Protein AF-A0A949NGW1-F1 (afdb_monomer_lite)

Sequence (76 aa):
MKDTITLQQKVKVLNKLFDAKCRTEKDLQGLSMESILKIPNITIQDMTVIMELQKATKAGKLFSYLGGGTDEQQAE

pLDDT: mean 84.51, std 15.8, range [35.72, 94.19]

Foldseek 3Di:
DPPDCDLVLLVVLVVLCVVLVNDDLVSLLVDDPVSQVPRPPDDPVSVVSSVVCNVCSVVVNNVCVSVVHPPPPPPD

Radius of gyration: 12.77 Å; chains: 1; bounding box: 34×31×32 Å

Structure (mmCIF, N/CA/C/O backbone):
data_AF-A0A949NGW1-F1
#
_entry.id   AF-A0A949NGW1-F1
#
loop_
_atom_site.group_PDB
_atom_site.id
_atom_site.type_symbol
_atom_site.label_atom_id
_atom_site.label_alt_id
_atom_site.label_comp_id
_atom_site.label_asym_id
_atom_site.label_entity_id
_atom_site.label_seq_id
_atom_site.pdbx_PDB_ins_code
_atom_site.Cartn_x
_atom_site.Cartn_y
_atom_site.Cartn_z
_atom_site.occupancy
_atom_site.B_iso_or_equiv
_atom_site.auth_seq_id
_atom_site.auth_comp_id
_atom_site.auth_asym_id
_atom_site.auth_atom_id
_atom_site.pdbx_PDB_model_num
ATOM 1 N N . MET A 1 1 ? -7.057 22.347 -9.661 1.00 40.09 1 MET A N 1
ATOM 2 C CA . MET A 1 1 ? -7.992 21.218 -9.856 1.00 40.09 1 MET A CA 1
ATOM 3 C C . MET A 1 1 ? -7.617 20.174 -8.819 1.00 40.09 1 MET A C 1
ATOM 5 O O . MET A 1 1 ? -6.443 19.855 -8.741 1.00 40.09 1 MET A O 1
ATOM 9 N N . LYS A 1 2 ? -8.528 19.752 -7.932 1.00 47.78 2 LYS A N 1
ATOM 10 C CA . LYS A 1 2 ? -8.226 18.659 -6.993 1.00 47.78 2 LYS A CA 1
ATOM 11 C C . LYS A 1 2 ? -8.221 17.378 -7.822 1.00 47.78 2 LYS A C 1
ATOM 13 O O . LYS A 1 2 ? -9.302 16.922 -8.191 1.00 47.78 2 LYS A O 1
ATOM 18 N N . ASP A 1 3 ? -7.041 16.875 -8.181 1.00 56.09 3 ASP A N 1
ATOM 19 C CA . ASP A 1 3 ? -6.889 15.583 -8.853 1.00 56.09 3 ASP A CA 1
ATOM 20 C C . ASP A 1 3 ? -7.575 14.520 -7.997 1.00 56.09 3 ASP A C 1
ATOM 22 O O . ASP A 1 3 ? -7.069 14.077 -6.968 1.00 56.09 3 ASP A O 1
ATOM 26 N N . THR A 1 4 ? -8.809 14.200 -8.367 1.00 70.44 4 THR A N 1
ATOM 27 C CA . THR A 1 4 ? -9.645 13.291 -7.600 1.00 70.44 4 THR A CA 1
ATOM 28 C C . THR A 1 4 ? -9.209 11.891 -7.980 1.00 70.44 4 THR A C 1
ATOM 30 O O . THR A 1 4 ? -9.439 11.453 -9.106 1.00 70.44 4 THR A O 1
ATOM 33 N N . ILE A 1 5 ? -8.541 11.202 -7.055 1.00 81.38 5 ILE A N 1
ATOM 34 C CA . ILE A 1 5 ? -8.131 9.814 -7.256 1.00 81.38 5 ILE A CA 1
ATOM 35 C C . ILE A 1 5 ? -9.387 8.950 -7.362 1.00 81.38 5 ILE A C 1
ATOM 37 O O . ILE A 1 5 ? -10.113 8.726 -6.391 1.00 81.38 5 ILE A O 1
ATOM 41 N N . THR A 1 6 ? -9.630 8.456 -8.568 1.00 87.81 6 THR A N 1
ATOM 42 C CA . THR A 1 6 ? -10.768 7.605 -8.906 1.00 87.81 6 THR A CA 1
ATOM 43 C C . THR A 1 6 ? -10.598 6.199 -8.330 1.00 87.81 6 THR A C 1
ATOM 45 O O . THR A 1 6 ? -9.482 5.712 -8.134 1.00 87.81 6 THR A O 1
ATOM 48 N N . LEU A 1 7 ? -11.712 5.490 -8.130 1.00 88.12 7 LEU A N 1
ATOM 49 C CA . LEU A 1 7 ? -11.687 4.070 -7.763 1.00 88.12 7 LEU A CA 1
ATOM 50 C C . LEU A 1 7 ? -10.863 3.233 -8.758 1.00 88.12 7 LEU A C 1
ATOM 52 O O . LEU A 1 7 ? -10.111 2.356 -8.351 1.00 88.12 7 LEU A O 1
ATOM 56 N N . GLN A 1 8 ? -10.948 3.546 -10.054 1.00 89.38 8 GLN A N 1
ATOM 57 C CA . GLN A 1 8 ? -10.178 2.871 -11.104 1.00 89.38 8 GLN A CA 1
ATOM 58 C C . GLN A 1 8 ? -8.664 2.986 -10.873 1.00 89.38 8 GLN A C 1
ATOM 60 O O . GLN A 1 8 ? -7.940 1.997 -10.986 1.00 89.38 8 GLN A O 1
ATOM 65 N N . GLN A 1 9 ? -8.178 4.169 -10.483 1.00 89.62 9 GLN A N 1
ATOM 66 C CA . GLN A 1 9 ? -6.768 4.364 -10.130 1.00 89.62 9 GLN A CA 1
ATOM 67 C C . GLN A 1 9 ? -6.388 3.568 -8.877 1.00 89.62 9 GLN A C 1
ATOM 69 O O . GLN A 1 9 ? -5.364 2.889 -8.884 1.00 89.62 9 GLN A O 1
ATOM 74 N N . LYS A 1 10 ? -7.233 3.569 -7.837 1.00 91.25 10 LYS A N 1
ATOM 75 C CA . LYS A 1 10 ? -6.990 2.784 -6.612 1.00 91.25 10 LYS A CA 1
ATOM 76 C C . LYS A 1 10 ? -6.876 1.289 -6.912 1.00 91.25 10 LYS A C 1
ATOM 78 O O . LYS A 1 10 ? -5.915 0.652 -6.491 1.00 91.25 10 LYS A O 1
ATOM 83 N N . VAL A 1 11 ? -7.801 0.743 -7.703 1.00 92.62 11 VAL A N 1
ATOM 84 C CA . VAL A 1 11 ? -7.786 -0.670 -8.121 1.00 92.62 11 VAL A CA 1
ATOM 85 C C . VAL A 1 11 ? -6.544 -0.993 -8.952 1.00 92.62 11 VAL A C 1
ATOM 87 O O . VAL A 1 11 ? -5.902 -2.018 -8.726 1.00 92.62 11 VAL A O 1
ATOM 90 N N . LYS A 1 12 ? -6.144 -0.106 -9.870 1.00 93.62 12 LYS A N 1
ATOM 91 C CA . LYS A 1 12 ? -4.909 -0.278 -10.647 1.00 93.62 12 LYS A CA 1
ATOM 92 C C . LYS A 1 12 ? -3.676 -0.364 -9.744 1.00 93.62 12 LYS A C 1
ATOM 94 O O . LYS A 1 12 ? -2.815 -1.209 -9.979 1.00 93.62 12 LYS A O 1
ATOM 99 N N . VAL A 1 13 ? -3.592 0.481 -8.718 1.00 93.69 13 VAL A N 1
ATOM 100 C CA . VAL A 1 13 ? -2.495 0.447 -7.740 1.00 93.69 13 VAL A CA 1
ATOM 101 C C . VAL A 1 13 ? -2.530 -0.838 -6.919 1.00 93.69 13 VAL A C 1
ATOM 103 O O . VAL A 1 13 ? -1.487 -1.465 -6.759 1.00 93.69 13 VAL A O 1
ATOM 106 N N . LEU A 1 14 ? -3.707 -1.285 -6.472 1.00 93.62 14 LEU A N 1
ATOM 107 C CA . LEU A 1 14 ? -3.848 -2.566 -5.772 1.00 93.62 14 LEU A CA 1
ATOM 108 C C . LEU A 1 14 ? -3.334 -3.742 -6.614 1.00 93.62 14 LEU A C 1
ATOM 110 O O . LEU A 1 14 ? -2.571 -4.556 -6.104 1.00 93.62 14 LEU A O 1
ATOM 114 N N . ASN A 1 15 ? -3.662 -3.792 -7.907 1.00 94.19 15 ASN A N 1
ATOM 115 C CA . ASN A 1 15 ? -3.144 -4.833 -8.803 1.00 94.19 15 ASN A CA 1
ATOM 116 C C . ASN A 1 15 ? -1.611 -4.816 -8.872 1.00 94.19 15 ASN A C 1
ATOM 118 O O . ASN A 1 15 ? -0.977 -5.854 -8.699 1.00 94.19 15 ASN A O 1
ATOM 122 N N . LYS A 1 16 ? -1.003 -3.631 -9.016 1.00 93.94 16 LYS A N 1
ATOM 123 C CA . LYS A 1 16 ? 0.463 -3.487 -9.005 1.00 93.94 16 LYS A CA 1
ATOM 124 C C . LYS A 1 16 ? 1.092 -3.965 -7.693 1.00 93.94 16 LYS A C 1
ATOM 126 O O . LYS A 1 16 ? 2.154 -4.582 -7.709 1.00 93.94 16 LYS A O 1
ATOM 131 N N . LEU A 1 17 ? 0.450 -3.680 -6.560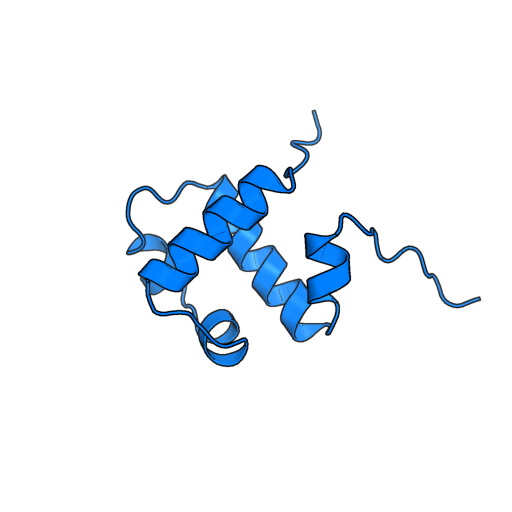 1.00 93.06 17 LEU A N 1
ATOM 132 C CA . LEU A 1 17 ? 0.898 -4.150 -5.249 1.00 93.06 17 LEU A CA 1
ATOM 133 C C . LEU A 1 17 ? 0.832 -5.681 -5.155 1.00 93.06 17 LEU A C 1
ATOM 135 O O . LEU A 1 17 ? 1.790 -6.305 -4.694 1.00 93.06 17 LEU A O 1
ATOM 139 N N . PHE A 1 18 ? -0.245 -6.297 -5.647 1.00 92.94 18 PHE A N 1
ATOM 140 C CA . PHE A 1 18 ? -0.378 -7.754 -5.669 1.00 92.94 18 PHE A CA 1
ATOM 141 C C . PHE A 1 18 ? 0.666 -8.431 -6.564 1.00 92.94 18 PHE A C 1
ATOM 143 O O . PHE A 1 18 ? 1.239 -9.448 -6.153 1.00 92.94 18 PHE A O 1
ATOM 150 N N . ASP A 1 19 ? 0.969 -7.845 -7.725 1.00 92.25 19 ASP A N 1
ATOM 151 C CA . ASP A 1 19 ? 2.040 -8.302 -8.621 1.00 92.25 19 ASP A CA 1
ATOM 152 C C . ASP A 1 19 ? 3.421 -8.187 -7.954 1.00 92.25 19 ASP A C 1
ATOM 154 O O . ASP A 1 19 ? 4.267 -9.074 -8.087 1.00 92.25 19 ASP A O 1
ATOM 158 N N . ALA A 1 20 ? 3.621 -7.149 -7.136 1.00 89.94 20 ALA A N 1
ATOM 159 C CA . ALA A 1 20 ? 4.803 -6.965 -6.293 1.00 89.94 20 ALA A CA 1
ATOM 160 C C . ALA A 1 20 ? 4.820 -7.858 -5.031 1.00 89.94 20 ALA A C 1
ATOM 162 O O . ALA A 1 20 ? 5.668 -7.675 -4.157 1.00 89.94 20 ALA A O 1
ATOM 163 N N . LYS A 1 21 ? 3.908 -8.837 -4.925 1.00 88.44 21 LYS A N 1
ATOM 164 C CA . LYS A 1 21 ? 3.732 -9.754 -3.781 1.00 88.44 21 LYS A CA 1
ATOM 165 C C . LYS A 1 21 ? 3.323 -9.087 -2.460 1.00 88.44 21 LYS A C 1
ATOM 167 O O . LYS A 1 21 ? 3.383 -9.735 -1.420 1.00 88.44 21 LYS A O 1
ATOM 172 N N . CYS A 1 22 ? 2.836 -7.851 -2.486 1.00 91.81 22 CYS A N 1
ATOM 173 C CA . CYS A 1 22 ? 2.233 -7.204 -1.325 1.00 91.81 22 CYS A CA 1
ATOM 174 C C . CYS A 1 22 ? 0.775 -7.668 -1.189 1.00 91.81 22 CYS A C 1
ATOM 176 O O . CYS A 1 22 ? -0.096 -7.180 -1.907 1.00 91.81 22 CYS A O 1
ATOM 178 N N . ARG A 1 23 ? 0.502 -8.642 -0.310 1.00 89.75 23 ARG A N 1
ATOM 179 C CA . ARG A 1 23 ? -0.824 -9.294 -0.211 1.00 89.75 23 ARG A CA 1
ATOM 180 C C . ARG A 1 23 ? -1.530 -9.072 1.114 1.00 89.75 23 ARG A C 1
ATOM 182 O O . ARG A 1 23 ? -2.740 -9.263 1.193 1.00 89.75 23 ARG A O 1
ATOM 189 N N . THR A 1 24 ? -0.791 -8.695 2.146 1.00 92.38 24 THR A N 1
ATOM 190 C CA . THR A 1 24 ? -1.343 -8.439 3.471 1.00 92.38 24 THR A CA 1
ATOM 191 C C . THR A 1 24 ? -1.236 -6.966 3.825 1.00 92.38 24 THR A C 1
ATOM 193 O O . THR A 1 24 ? -0.388 -6.235 3.312 1.00 92.38 24 THR A O 1
ATOM 196 N N . GLU A 1 25 ? -2.065 -6.531 4.768 1.00 91.06 25 GLU A N 1
ATOM 197 C CA . GLU A 1 25 ? -1.937 -5.200 5.358 1.00 91.06 25 GLU A CA 1
ATOM 198 C C . GLU A 1 25 ? -0.545 -4.990 5.968 1.00 91.06 25 GLU A C 1
ATOM 200 O O . GLU A 1 25 ? 0.011 -3.904 5.854 1.00 91.06 25 GLU A O 1
ATOM 205 N N . LYS A 1 26 ? 0.065 -6.037 6.544 1.00 92.31 26 LYS A N 1
ATOM 206 C CA . LYS A 1 26 ? 1.447 -5.982 7.044 1.00 92.31 26 LYS A CA 1
ATOM 207 C C . LYS A 1 26 ? 2.457 -5.714 5.931 1.00 92.31 26 LYS A C 1
ATOM 209 O O . LYS A 1 26 ? 3.331 -4.876 6.130 1.00 92.31 26 LYS A O 1
ATOM 214 N N . ASP A 1 27 ? 2.324 -6.368 4.778 1.00 92.81 27 ASP A N 1
ATOM 215 C CA . ASP A 1 27 ? 3.206 -6.121 3.628 1.00 92.81 27 ASP A CA 1
ATOM 216 C C . ASP A 1 27 ? 3.051 -4.681 3.137 1.00 92.81 27 ASP A C 1
ATOM 218 O O . ASP A 1 27 ? 4.046 -3.993 2.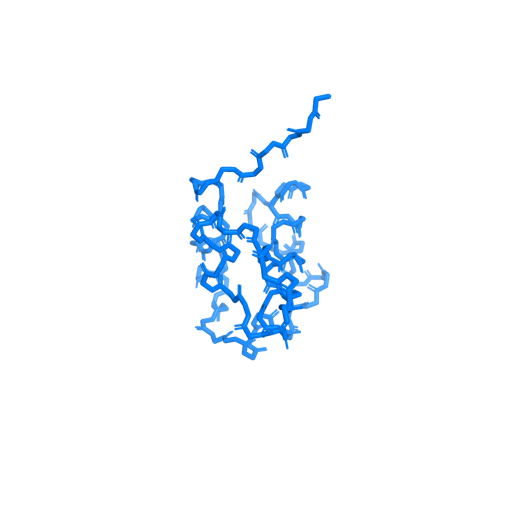915 1.00 92.81 27 ASP A O 1
ATOM 222 N N . LEU A 1 28 ? 1.806 -4.195 3.057 1.00 93.19 28 LEU A N 1
ATOM 223 C CA . LEU A 1 28 ? 1.506 -2.819 2.668 1.00 93.19 28 LEU A CA 1
ATOM 224 C C . LEU A 1 28 ? 2.153 -1.825 3.636 1.00 93.19 28 LEU A C 1
ATOM 226 O O . LEU A 1 28 ? 2.775 -0.863 3.195 1.00 93.19 28 LEU A O 1
ATOM 230 N N . GLN A 1 29 ? 2.061 -2.067 4.947 1.00 92.62 29 GLN A N 1
ATOM 231 C CA . GLN A 1 29 ? 2.720 -1.238 5.962 1.00 92.62 29 GLN A CA 1
ATOM 232 C C . GLN A 1 29 ? 4.249 -1.317 5.921 1.00 92.62 29 GLN A C 1
ATOM 234 O O . GLN A 1 29 ? 4.917 -0.344 6.267 1.00 92.62 29 GLN A O 1
ATOM 239 N N . GLY A 1 30 ? 4.795 -2.464 5.519 1.00 92.50 30 GLY A N 1
ATOM 240 C CA . GLY A 1 30 ? 6.230 -2.703 5.394 1.00 92.50 30 GLY A CA 1
ATOM 241 C C . GLY A 1 30 ? 6.848 -2.180 4.096 1.00 92.50 30 GLY A C 1
ATOM 242 O O . GLY A 1 30 ? 8.072 -2.205 3.967 1.00 92.50 30 GLY A O 1
ATOM 243 N N . LEU A 1 31 ? 6.043 -1.703 3.138 1.00 92.25 31 LEU A N 1
ATOM 244 C CA . LEU A 1 31 ? 6.557 -1.162 1.881 1.00 92.25 31 LEU A CA 1
ATOM 245 C C . LEU A 1 31 ? 7.412 0.081 2.126 1.00 92.25 31 LEU A C 1
ATOM 247 O O . LEU A 1 31 ? 6.923 1.152 2.487 1.00 92.25 31 LEU A O 1
ATOM 251 N N . SER A 1 32 ? 8.707 -0.074 1.868 1.00 91.00 32 SER A N 1
ATOM 252 C CA . SER A 1 32 ? 9.661 1.025 1.824 1.00 91.00 32 SER A CA 1
ATOM 253 C C . SER A 1 32 ? 9.563 1.785 0.501 1.00 91.00 32 SER A C 1
ATOM 255 O O . SER A 1 32 ? 9.168 1.233 -0.527 1.00 91.00 32 SER A O 1
ATOM 257 N N . MET A 1 33 ? 10.009 3.043 0.502 1.00 90.00 33 MET A N 1
ATOM 258 C CA . MET A 1 33 ? 10.117 3.858 -0.713 1.00 90.00 33 MET A CA 1
ATOM 259 C C . MET A 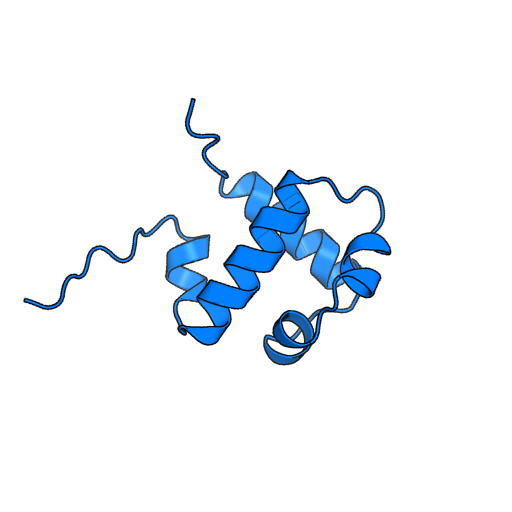1 33 ? 10.924 3.150 -1.814 1.00 90.00 33 MET A C 1
ATOM 261 O O . MET A 1 33 ? 10.537 3.164 -2.978 1.00 90.00 33 MET A O 1
ATOM 265 N N . GLU A 1 34 ? 12.009 2.467 -1.441 1.00 91.25 34 GLU A N 1
ATOM 266 C CA . GLU A 1 34 ? 12.819 1.679 -2.375 1.00 91.25 34 GLU A CA 1
ATOM 267 C C . GLU A 1 34 ? 12.013 0.539 -3.022 1.00 91.25 34 GLU A C 1
ATOM 269 O O . GLU A 1 34 ? 12.135 0.294 -4.220 1.00 91.25 34 GLU A O 1
ATOM 274 N N . SER A 1 35 ? 11.152 -0.134 -2.252 1.00 91.06 35 SER A N 1
ATOM 275 C CA . SER A 1 35 ? 10.285 -1.202 -2.764 1.00 91.06 35 SER A CA 1
ATOM 276 C C . SER A 1 35 ? 9.221 -0.656 -3.715 1.00 91.06 35 SER A C 1
ATOM 278 O O . SER A 1 35 ? 8.955 -1.264 -4.747 1.00 91.06 35 SER A O 1
ATOM 280 N N . ILE A 1 36 ? 8.658 0.517 -3.406 1.00 91.38 36 ILE A N 1
ATOM 281 C CA . ILE A 1 36 ? 7.675 1.199 -4.260 1.00 91.38 36 ILE A CA 1
ATOM 282 C C . ILE A 1 36 ? 8.302 1.596 -5.603 1.00 91.38 36 ILE A C 1
ATOM 284 O O . ILE A 1 36 ? 7.697 1.375 -6.649 1.00 91.38 36 ILE A O 1
ATOM 288 N N . LEU A 1 37 ? 9.529 2.128 -5.594 1.00 90.81 37 LEU A N 1
ATOM 289 C CA . LEU A 1 37 ? 10.249 2.514 -6.815 1.00 90.81 37 LEU A CA 1
ATOM 290 C C . LEU A 1 37 ? 10.612 1.319 -7.712 1.00 90.81 37 LEU A C 1
ATOM 292 O O . LEU A 1 37 ? 10.792 1.495 -8.914 1.00 90.81 37 LEU A O 1
ATOM 296 N N . LYS A 1 38 ? 10.701 0.106 -7.149 1.00 91.25 38 LYS A N 1
ATOM 297 C CA . LYS A 1 38 ? 10.926 -1.137 -7.908 1.00 91.25 38 LYS A CA 1
ATOM 298 C C . LYS A 1 38 ? 9.663 -1.655 -8.608 1.00 91.25 38 LYS A C 1
ATOM 300 O O . LYS A 1 38 ? 9.774 -2.558 -9.436 1.00 91.25 38 LYS A O 1
ATOM 305 N N . ILE A 1 39 ? 8.480 -1.112 -8.303 1.00 90.94 39 ILE A N 1
ATOM 306 C CA . ILE A 1 39 ? 7.235 -1.504 -8.973 1.00 90.94 39 ILE A CA 1
ATOM 307 C C . ILE A 1 39 ? 7.278 -1.004 -10.428 1.00 90.94 39 ILE A C 1
ATOM 309 O O . ILE A 1 39 ? 7.454 0.197 -10.663 1.00 90.94 39 ILE A O 1
ATOM 313 N N . PRO A 1 40 ? 7.097 -1.887 -11.426 1.00 90.00 40 PRO A N 1
ATOM 314 C CA . PRO A 1 40 ? 7.162 -1.492 -12.825 1.00 90.00 40 PRO A CA 1
ATOM 315 C C . PRO A 1 40 ? 6.067 -0.473 -13.167 1.00 90.00 40 PRO A C 1
ATOM 317 O O . PRO A 1 40 ? 4.922 -0.569 -12.717 1.00 90.00 40 PRO A O 1
ATOM 320 N N . ASN A 1 41 ? 6.430 0.521 -13.984 1.00 90.00 41 ASN A N 1
ATOM 321 C CA . ASN A 1 41 ? 5.530 1.576 -14.460 1.00 90.00 41 ASN A CA 1
ATOM 322 C C . ASN A 1 41 ? 4.811 2.335 -13.326 1.00 90.00 41 ASN A C 1
ATOM 324 O O . ASN A 1 41 ? 3.658 2.752 -13.499 1.00 90.00 41 ASN A O 1
ATOM 328 N N . ILE A 1 42 ? 5.439 2.480 -12.154 1.00 90.88 42 ILE A N 1
ATOM 329 C CA . ILE A 1 42 ? 4.896 3.281 -11.054 1.00 90.88 42 ILE A CA 1
ATOM 330 C C . ILE A 1 42 ? 4.928 4.773 -11.410 1.00 90.88 42 ILE A C 1
ATOM 332 O O . ILE A 1 42 ? 5.906 5.282 -11.954 1.00 90.88 42 ILE A O 1
ATOM 336 N N . THR A 1 43 ? 3.832 5.472 -11.133 1.00 93.06 43 THR A N 1
ATOM 337 C CA . THR A 1 43 ? 3.713 6.924 -11.326 1.00 93.06 43 THR A CA 1
ATOM 338 C C . THR A 1 43 ? 3.672 7.637 -9.979 1.00 93.06 43 THR A C 1
ATOM 340 O O . THR A 1 43 ? 3.340 7.026 -8.966 1.00 93.06 43 THR A O 1
ATOM 343 N N . ILE A 1 44 ? 3.938 8.946 -9.954 1.00 90.75 44 ILE A N 1
ATOM 344 C CA . ILE A 1 44 ? 3.839 9.750 -8.721 1.00 90.75 44 ILE A CA 1
ATOM 345 C C . ILE A 1 44 ? 2.440 9.625 -8.097 1.00 90.75 44 ILE A C 1
ATOM 347 O O . ILE A 1 44 ? 2.321 9.464 -6.887 1.00 90.75 44 ILE A O 1
ATOM 351 N N . GLN A 1 45 ? 1.387 9.618 -8.923 1.00 90.00 45 GLN A N 1
ATOM 352 C CA . GLN A 1 45 ? 0.016 9.422 -8.447 1.00 90.00 45 GLN A CA 1
ATOM 353 C C . GLN A 1 45 ? -0.171 8.052 -7.788 1.00 90.00 45 GLN A C 1
ATOM 355 O O . GLN A 1 45 ? -0.772 7.975 -6.720 1.00 90.00 45 GLN A O 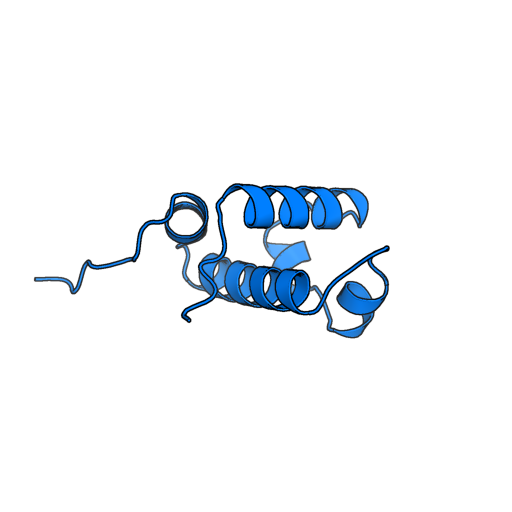1
ATOM 360 N N . ASP A 1 46 ? 0.378 6.983 -8.372 1.00 92.38 46 ASP A N 1
ATOM 361 C CA . ASP A 1 46 ? 0.307 5.650 -7.765 1.00 92.38 46 ASP A CA 1
ATOM 362 C C . ASP A 1 46 ? 0.996 5.627 -6.392 1.00 92.38 46 ASP A C 1
ATOM 364 O O . ASP A 1 46 ? 0.487 5.025 -5.451 1.00 92.38 46 ASP A O 1
ATOM 368 N N . MET A 1 47 ? 2.128 6.322 -6.249 1.00 92.69 47 MET A N 1
ATOM 369 C CA . MET A 1 47 ? 2.847 6.426 -4.975 1.00 92.69 47 MET A CA 1
ATOM 370 C C . MET A 1 47 ? 2.026 7.174 -3.923 1.00 92.69 47 MET A C 1
ATOM 372 O O . MET A 1 47 ? 1.979 6.745 -2.770 1.00 92.69 47 MET A O 1
ATOM 376 N N . THR A 1 48 ? 1.334 8.250 -4.314 1.00 91.69 48 THR A N 1
ATOM 377 C CA . THR A 1 48 ? 0.381 8.944 -3.437 1.00 91.69 48 THR A CA 1
ATOM 378 C C . THR A 1 48 ? -0.709 7.994 -2.951 1.00 91.69 48 THR A C 1
ATOM 380 O O . THR A 1 48 ? -0.945 7.924 -1.746 1.00 91.69 48 THR A O 1
ATOM 383 N N . VAL A 1 49 ? -1.301 7.195 -3.845 1.00 92.81 49 VAL A N 1
ATOM 384 C CA . VAL A 1 49 ? -2.297 6.177 -3.466 1.00 92.81 49 VAL A CA 1
ATOM 385 C C . VAL A 1 49 ? -1.711 5.153 -2.501 1.00 92.81 49 VAL A C 1
ATOM 387 O O . VAL A 1 49 ? -2.363 4.820 -1.520 1.00 92.81 49 VAL A O 1
ATOM 390 N N . ILE A 1 50 ? -0.490 4.659 -2.729 1.00 93.94 50 ILE A N 1
ATOM 391 C CA . ILE A 1 50 ? 0.152 3.689 -1.824 1.00 93.94 50 ILE A CA 1
ATOM 39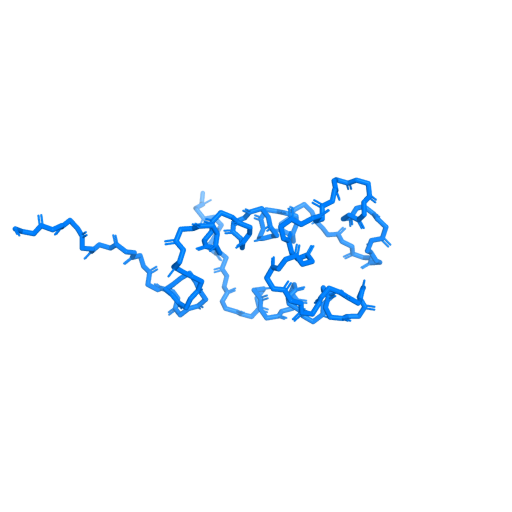2 C C . ILE A 1 50 ? 0.320 4.285 -0.421 1.00 93.94 50 ILE A C 1
ATOM 394 O O . ILE A 1 50 ? -0.009 3.626 0.565 1.00 93.94 50 ILE A O 1
ATOM 398 N N . MET A 1 51 ? 0.768 5.538 -0.315 1.00 92.50 51 MET A N 1
ATOM 399 C CA . MET A 1 51 ? 0.899 6.221 0.977 1.00 92.50 51 MET A CA 1
ATOM 400 C C . MET A 1 51 ? -0.458 6.428 1.664 1.00 92.50 51 MET A C 1
ATOM 402 O O . MET A 1 51 ? -0.584 6.240 2.877 1.00 92.50 51 MET A O 1
ATOM 406 N N . GLU A 1 52 ? -1.495 6.787 0.906 1.00 92.19 52 GLU A N 1
ATOM 407 C CA . GLU A 1 52 ? -2.855 6.909 1.437 1.00 92.19 52 GLU A CA 1
ATOM 408 C C . GLU A 1 52 ? -3.422 5.556 1.879 1.00 92.19 52 GLU A C 1
ATOM 410 O O . GLU A 1 52 ? -4.009 5.474 2.956 1.00 92.19 52 GLU A O 1
ATOM 415 N N . LEU A 1 53 ? -3.181 4.485 1.118 1.00 93.12 53 LEU A N 1
ATOM 416 C CA . LEU A 1 53 ? -3.538 3.112 1.479 1.00 93.12 53 LEU A CA 1
ATOM 417 C C . LEU A 1 53 ? -2.841 2.687 2.773 1.00 93.12 53 LEU A C 1
ATOM 419 O O . LEU A 1 53 ? -3.490 2.132 3.663 1.00 93.12 53 LEU A O 1
ATOM 423 N N . GLN A 1 54 ? -1.549 2.992 2.923 1.00 93.56 54 GLN A N 1
ATOM 424 C CA . GLN A 1 54 ? -0.817 2.761 4.168 1.00 93.56 54 GLN A CA 1
ATOM 425 C C . GLN A 1 54 ? -1.466 3.520 5.332 1.00 93.56 54 GLN A C 1
ATOM 427 O O . GLN A 1 54 ? -1.730 2.928 6.381 1.00 93.56 54 GLN A O 1
ATOM 432 N N . LYS A 1 55 ? -1.788 4.805 5.155 1.00 92.94 55 LYS A N 1
ATOM 433 C CA . LYS A 1 55 ? -2.436 5.623 6.192 1.00 92.94 55 LYS A CA 1
ATOM 434 C C . LYS A 1 55 ? -3.828 5.097 6.564 1.00 92.94 55 LYS A C 1
ATOM 436 O O . LYS A 1 55 ? -4.120 4.950 7.749 1.00 92.94 55 LYS A O 1
ATOM 441 N N . ALA A 1 56 ? -4.663 4.786 5.575 1.00 92.12 56 ALA A N 1
ATOM 442 C CA . ALA A 1 56 ? -6.017 4.274 5.769 1.00 92.12 56 ALA A CA 1
ATOM 443 C C . ALA A 1 56 ? -6.010 2.909 6.468 1.00 92.12 56 ALA A C 1
ATOM 445 O O . ALA A 1 56 ? -6.801 2.681 7.379 1.00 92.12 56 ALA A O 1
ATOM 446 N N . THR A 1 57 ? -5.070 2.038 6.104 1.00 92.69 57 THR A N 1
ATOM 447 C CA . THR A 1 57 ? -4.888 0.729 6.742 1.00 92.69 57 THR A CA 1
ATOM 448 C C . THR A 1 57 ? -4.468 0.876 8.207 1.00 92.69 57 THR A C 1
ATOM 450 O O . THR A 1 57 ? -5.077 0.252 9.070 1.00 92.69 57 THR A O 1
ATOM 453 N N . LYS A 1 58 ? -3.514 1.767 8.536 1.00 91.75 58 LYS A N 1
ATOM 454 C CA . LYS A 1 58 ? -3.156 2.049 9.947 1.00 91.75 58 LYS A CA 1
ATOM 455 C C . LYS A 1 58 ? -4.338 2.578 10.760 1.00 91.75 58 LYS A C 1
ATOM 457 O O . LYS A 1 58 ? -4.411 2.328 11.956 1.00 91.75 58 LYS A O 1
ATOM 462 N N . ALA A 1 59 ? -5.234 3.326 10.120 1.00 91.38 59 ALA A N 1
ATOM 463 C CA . ALA A 1 59 ? -6.416 3.895 10.755 1.00 91.38 59 ALA A CA 1
ATOM 464 C C . ALA A 1 59 ? -7.608 2.921 10.832 1.00 91.38 59 ALA A C 1
ATOM 466 O O . ALA A 1 59 ? -8.639 3.302 11.378 1.00 91.38 59 ALA A O 1
ATOM 467 N N . GLY A 1 60 ? -7.513 1.709 10.265 1.00 90.94 60 GLY A N 1
ATOM 468 C CA . GLY A 1 60 ? -8.650 0.785 10.158 1.00 90.94 60 GLY A CA 1
ATOM 469 C C . GLY A 1 60 ? -9.754 1.267 9.204 1.00 90.94 60 GLY A C 1
ATOM 470 O O . GLY A 1 60 ? -10.892 0.822 9.297 1.00 90.94 60 GLY A O 1
ATOM 471 N N . LYS A 1 61 ? -9.431 2.186 8.285 1.00 91.19 61 LYS A N 1
ATOM 472 C CA . LYS A 1 61 ? -10.369 2.875 7.375 1.00 91.19 61 LYS A CA 1
ATOM 473 C C . LYS A 1 61 ? -10.141 2.525 5.902 1.00 91.19 61 LYS A C 1
ATOM 475 O O . LYS A 1 61 ? -10.504 3.289 5.009 1.00 91.19 61 LYS A O 1
ATOM 480 N N . LEU A 1 62 ? -9.526 1.374 5.620 1.00 90.69 62 LEU A N 1
ATOM 481 C CA . LEU A 1 62 ? -9.190 0.959 4.254 1.00 90.69 62 LEU A CA 1
ATOM 482 C C . LEU A 1 62 ? -10.429 0.895 3.344 1.00 90.69 62 LEU A C 1
ATOM 484 O O . LEU A 1 62 ? -10.398 1.410 2.229 1.00 90.69 62 LEU A O 1
ATOM 488 N N . PHE A 1 63 ? -11.536 0.329 3.834 1.00 88.88 63 PHE A N 1
ATOM 489 C CA . PHE A 1 63 ? -12.787 0.245 3.072 1.00 88.88 63 PHE A CA 1
ATOM 490 C C . PHE A 1 63 ? -13.402 1.610 2.776 1.00 88.88 63 PHE A C 1
ATOM 492 O O . PHE A 1 63 ? -13.867 1.824 1.663 1.00 88.88 63 PHE A O 1
ATOM 499 N N . SER A 1 64 ? -13.359 2.538 3.732 1.00 88.44 64 SER A N 1
ATOM 500 C CA . SER A 1 64 ? -13.835 3.910 3.537 1.00 88.44 64 SER A CA 1
ATOM 501 C C . SER A 1 64 ? -13.028 4.612 2.441 1.00 88.44 64 SER A C 1
ATOM 503 O O . SER A 1 64 ? -13.587 5.076 1.445 1.00 88.44 64 SER A O 1
ATOM 505 N N . TYR A 1 65 ? -11.694 4.531 2.530 1.00 89.06 65 TYR A N 1
ATOM 506 C CA . TYR A 1 65 ? -10.800 5.064 1.505 1.00 89.06 65 TYR A CA 1
ATOM 507 C C . TYR A 1 65 ? -11.077 4.469 0.119 1.00 89.06 65 TYR A C 1
ATOM 509 O O . TYR A 1 65 ? -11.169 5.211 -0.860 1.00 89.06 65 TYR A O 1
ATOM 517 N N . LEU A 1 66 ? -11.213 3.145 0.007 1.00 89.38 66 LEU A N 1
ATOM 518 C CA . LEU A 1 66 ? -11.469 2.485 -1.274 1.00 89.38 66 LEU A CA 1
ATOM 519 C C . LEU A 1 66 ? -12.867 2.801 -1.814 1.00 89.38 66 LEU A C 1
ATOM 521 O O . LEU A 1 66 ? -12.994 3.112 -2.994 1.00 89.38 66 LEU A O 1
ATOM 525 N N . GLY A 1 67 ? -13.888 2.795 -0.959 1.00 84.38 67 GLY A N 1
ATOM 526 C CA . GLY A 1 67 ? -15.283 3.066 -1.313 1.00 84.38 67 GLY A CA 1
ATOM 527 C C . GLY A 1 67 ? -15.586 4.527 -1.649 1.00 84.38 67 GLY A C 1
ATOM 528 O O . GLY A 1 67 ? -16.711 4.834 -2.029 1.00 84.38 67 GLY A O 1
ATOM 529 N N . GLY A 1 68 ? -14.606 5.428 -1.527 1.00 76.31 68 GLY A N 1
ATOM 530 C CA . GLY A 1 68 ? -14.819 6.859 -1.744 1.00 76.31 68 GLY A CA 1
ATOM 531 C C . GLY A 1 68 ? -15.572 7.538 -0.601 1.00 76.31 68 GLY A C 1
ATOM 532 O O . GLY A 1 68 ? -15.997 8.678 -0.759 1.00 76.31 68 GLY A O 1
ATOM 533 N N . GLY A 1 69 ? -15.703 6.863 0.544 1.00 67.62 69 GLY A N 1
ATOM 534 C CA . GLY A 1 69 ? -16.101 7.510 1.779 1.00 67.62 69 GLY A CA 1
ATOM 535 C C . GLY A 1 69 ? -15.005 8.483 2.194 1.00 67.62 69 GLY A C 1
ATOM 536 O O . GLY A 1 69 ? -13.865 8.095 2.456 1.00 67.62 69 GLY A O 1
ATOM 537 N N . THR A 1 70 ? -15.327 9.769 2.247 1.00 56.47 70 THR A N 1
ATOM 538 C CA . THR A 1 70 ? -14.719 10.611 3.268 1.00 56.47 70 THR A CA 1
ATOM 539 C C . THR A 1 70 ? -15.304 10.115 4.578 1.00 56.47 70 THR A C 1
ATOM 541 O O . THR A 1 70 ? -16.518 10.026 4.719 1.00 56.47 70 THR A O 1
ATOM 544 N N . ASP A 1 71 ? -14.459 9.729 5.528 1.00 52.84 71 ASP A N 1
ATOM 545 C CA . ASP A 1 71 ? -14.866 9.515 6.918 1.00 52.84 71 ASP A CA 1
ATOM 546 C C . ASP A 1 71 ? -15.313 10.868 7.520 1.00 52.84 71 ASP A C 1
ATOM 548 O O . ASP A 1 71 ? -14.693 11.410 8.430 1.00 52.84 71 ASP A O 1
ATOM 552 N N . GLU A 1 72 ? -16.380 11.457 6.984 1.00 47.41 72 GLU A N 1
ATOM 553 C CA . GLU A 1 72 ? -17.226 12.429 7.662 1.00 47.41 72 GLU A CA 1
ATOM 554 C C . GLU A 1 72 ? -18.179 11.650 8.561 1.00 47.41 72 GLU A C 1
ATOM 556 O O . GLU A 1 72 ? -19.389 11.602 8.380 1.00 47.41 72 GLU A O 1
ATOM 561 N N . GLN A 1 73 ? -17.589 11.020 9.566 1.00 44.31 73 GLN A N 1
ATOM 562 C CA . GLN A 1 73 ? -18.193 11.020 10.880 1.00 44.31 73 GLN A CA 1
ATOM 563 C C . GLN A 1 73 ? -17.171 11.696 11.786 1.00 44.31 73 GLN A C 1
ATOM 565 O O . GLN A 1 73 ? -16.332 11.063 12.429 1.00 44.31 73 GLN A O 1
ATOM 570 N N . GLN A 1 74 ? -17.235 13.033 11.803 1.00 39.91 74 GLN A N 1
ATOM 571 C CA . GLN A 1 74 ? -17.143 13.706 13.090 1.00 39.91 74 GLN A CA 1
ATOM 572 C C . GLN A 1 74 ? -18.167 12.992 13.968 1.00 39.91 74 GLN A C 1
ATOM 574 O O . GLN A 1 74 ? -19.352 12.985 13.645 1.00 39.91 74 GLN A O 1
ATOM 579 N N . ALA A 1 75 ? -17.668 12.261 14.962 1.00 39.88 75 ALA A N 1
ATOM 580 C CA . ALA A 1 75 ? -18.502 11.728 16.018 1.00 39.88 75 ALA A CA 1
ATOM 581 C C . AL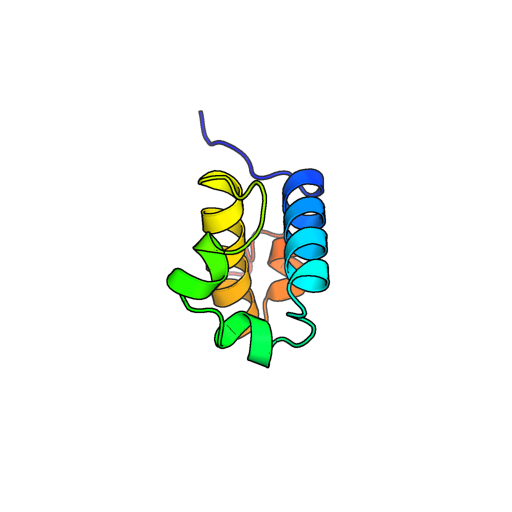A A 1 75 ? -19.346 12.888 16.558 1.00 39.88 75 ALA A C 1
ATOM 583 O O . ALA A 1 75 ? -18.783 13.916 16.942 1.00 39.88 75 ALA A O 1
ATOM 584 N N . GLU A 1 76 ? -20.665 12.736 16.486 1.00 35.72 76 GLU A N 1
ATOM 585 C CA . GLU A 1 76 ? -21.608 13.560 17.241 1.00 35.72 76 GLU A CA 1
ATOM 586 C C . GLU A 1 76 ? -21.565 13.149 18.718 1.00 35.72 76 GLU A C 1
ATOM 588 O O . GLU A 1 76 ? -21.426 11.927 18.982 1.00 35.72 76 GLU A O 1
#

Organism: NCBI:txid2850323

Secondary structure (DSSP, 8-state):
------HHHHHHHHHHHHHTT--SHHHHHH--HHHHHTSTT--HHHHHHHHHHHHHHHTT-HHHHHHT--------